Protein AF-A0A137QB29-F1 (afdb_monomer)

Mean predicted aligned error: 12.66 Å

pLDDT: mean 84.25, std 14.05, range [43.59, 96.94]

Nearest PDB structures (foldseek):
  7vrf-assembly1_B  TM=9.322E-01  e=1.854E-04  Drosophila melanogaster
  6asz-assembly1_A  TM=9.492E-01  e=2.089E-04  Drosophila melanogaster
  5epj-assembly1_A  TM=9.020E-01  e=2.992E-04  Homo sapiens
  3h91-assembly1_A  TM=9.012E-01  e=2.655E-04  Homo sapiens
  4x3s-assembly1_A  TM=8.612E-01  e=2.992E-04  Mus musculus

Solvent-accessible surface area (backbone atoms only — not comparable to full-atom values): 7718 Å² total; per-residue (Å²): 129,85,90,82,86,73,92,61,52,78,76,44,75,83,46,101,49,32,35,28,42,58,66,62,89,88,56,94,65,83,46,67,43,51,49,91,82,56,73,86,84,46,56,84,82,82,50,76,56,80,58,74,65,72,74,64,46,73,56,99,85,41,82,41,76,59,77,65,44,77,79,46,73,49,76,56,98,91,37,64,30,34,31,36,36,44,58,82,55,57,79,88,69,42,46,76,41,47,66,78,83,36,63,92,45,43,72,62,52,52,53,49,26,62,77,69,70,51,132

Secondary structure (DSSP, 8-state):
---------EEEEEETTEEEE---TT--S-SEEEGGG-----TTTTS-S----PPPEEETTEEE--EEEEEEEEEETTEEEEEEEETTS-GGG-EEE-GGGGGGGHHHHHHHHHHHT--

Structure (mmCIF, N/CA/C/O backbone):
data_AF-A0A137QB29-F1
#
_entry.id   AF-A0A137QB29-F1
#
loop_
_atom_site.group_PDB
_atom_site.id
_atom_site.type_symbol
_atom_site.label_atom_id
_atom_site.label_alt_id
_atom_site.label_comp_id
_atom_site.label_asym_id
_atom_site.label_entity_id
_atom_site.label_seq_id
_atom_site.pdbx_PDB_ins_code
_atom_site.Cartn_x
_atom_site.Cartn_y
_atom_site.Cartn_z
_atom_site.occupancy
_atom_site.B_iso_or_equiv
_atom_site.auth_seq_id
_atom_site.auth_comp_id
_atom_site.auth_asym_id
_atom_site.auth_atom_id
_atom_site.pdbx_PDB_model_num
ATOM 1 N N . MET A 1 1 ? -8.237 9.987 -0.705 1.00 47.72 1 MET A N 1
ATOM 2 C CA . MET A 1 1 ? -8.638 9.196 0.481 1.00 47.72 1 MET A CA 1
ATOM 3 C C . MET A 1 1 ? -8.842 10.150 1.652 1.00 47.72 1 MET A C 1
ATOM 5 O O . MET A 1 1 ? -8.088 11.115 1.718 1.00 47.72 1 MET A O 1
ATOM 9 N N . PRO A 1 2 ? -9.846 9.956 2.526 1.00 55.84 2 PRO A N 1
ATOM 10 C CA . PRO A 1 2 ? -10.037 10.817 3.694 1.00 55.84 2 PRO A CA 1
ATOM 11 C C . PRO A 1 2 ? -8.869 10.662 4.677 1.00 55.84 2 PRO A C 1
ATOM 13 O O . PRO A 1 2 ? -8.376 9.551 4.878 1.00 55.84 2 PRO A O 1
ATOM 16 N N . LYS A 1 3 ? -8.430 11.772 5.282 1.00 66.88 3 LYS A N 1
ATOM 17 C CA . LYS A 1 3 ? -7.400 11.775 6.330 1.00 66.88 3 LYS A CA 1
ATOM 18 C C .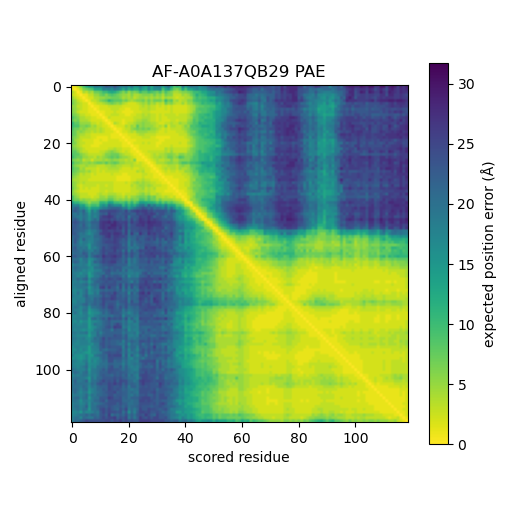 LYS A 1 3 ? -7.941 11.040 7.562 1.00 66.88 3 LYS A C 1
ATOM 20 O O . LYS A 1 3 ? -9.072 11.296 7.973 1.00 66.88 3 LYS A O 1
ATOM 25 N N . ARG A 1 4 ? -7.161 10.112 8.119 1.00 76.12 4 ARG A N 1
ATOM 26 C CA . ARG A 1 4 ? -7.508 9.338 9.321 1.00 76.12 4 ARG A CA 1
ATOM 27 C C . ARG A 1 4 ? -6.489 9.639 10.408 1.00 76.12 4 ARG A C 1
ATOM 29 O O . ARG A 1 4 ? -5.315 9.801 10.103 1.00 76.12 4 ARG A O 1
ATOM 36 N N . GLU A 1 5 ? -6.954 9.697 11.645 1.00 78.56 5 GLU A N 1
ATOM 37 C CA . GLU A 1 5 ? -6.137 9.992 12.818 1.00 78.56 5 GLU A CA 1
ATOM 38 C C . GLU A 1 5 ? -6.395 8.901 13.866 1.00 78.56 5 GLU A C 1
ATOM 40 O O . GLU A 1 5 ? -7.528 8.429 13.998 1.00 78.56 5 GLU A O 1
ATOM 45 N N . GLY A 1 6 ? -5.358 8.476 14.581 1.00 71.44 6 GLY A N 1
ATOM 46 C CA . GLY A 1 6 ? -5.413 7.379 15.553 1.00 71.44 6 GLY A CA 1
ATOM 47 C C . GLY A 1 6 ? -4.087 6.609 15.609 1.00 71.44 6 GLY A C 1
ATOM 48 O O . GLY A 1 6 ? -3.177 6.938 14.846 1.00 71.44 6 GLY A O 1
ATOM 49 N N . PRO A 1 7 ? -3.950 5.587 16.475 1.00 82.94 7 PRO A N 1
ATOM 50 C CA . PRO A 1 7 ? -5.008 4.909 17.230 1.00 82.94 7 PRO A CA 1
ATOM 51 C C . PRO A 1 7 ? -5.491 5.687 18.460 1.00 82.94 7 PRO A C 1
ATOM 53 O O . PRO A 1 7 ? -4.720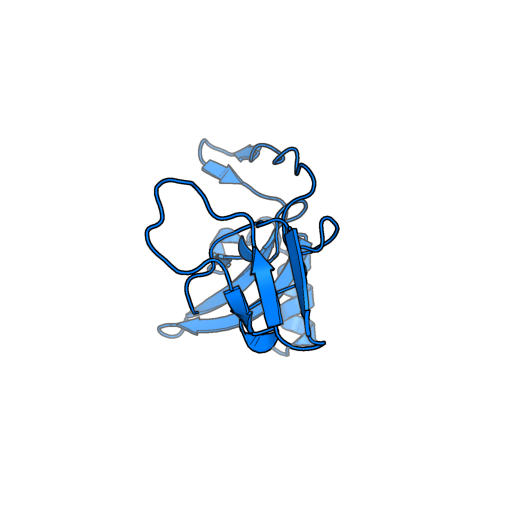 6.367 19.128 1.00 82.94 7 PRO A O 1
ATOM 56 N N . PHE A 1 8 ? -6.781 5.553 18.774 1.00 88.19 8 PHE A N 1
ATOM 57 C CA . PHE A 1 8 ? -7.376 6.075 20.004 1.00 88.19 8 PHE A CA 1
ATOM 58 C C . PHE A 1 8 ? -8.064 4.949 20.763 1.00 88.19 8 PHE A C 1
ATOM 60 O O . PHE A 1 8 ? -8.754 4.116 20.173 1.00 88.19 8 PHE A O 1
ATOM 67 N N . GLU A 1 9 ? -7.901 4.949 22.080 1.00 87.94 9 GLU A N 1
ATOM 68 C CA . GLU A 1 9 ? -8.544 3.975 22.956 1.00 87.94 9 GLU A CA 1
ATOM 69 C C . GLU A 1 9 ? -10.024 4.319 23.144 1.00 87.94 9 GLU A C 1
ATOM 71 O O . GLU A 1 9 ? -10.379 5.479 23.368 1.00 87.94 9 GLU A O 1
ATOM 76 N N . ILE A 1 10 ? -10.895 3.309 23.103 1.00 90.94 10 ILE A N 1
ATOM 77 C CA . ILE A 1 10 ? -12.297 3.461 23.503 1.00 90.94 10 ILE A CA 1
ATOM 78 C C . ILE A 1 10 ? -12.345 3.462 25.031 1.00 90.94 10 ILE A C 1
ATOM 80 O O . ILE A 1 10 ? -12.026 2.460 25.664 1.00 90.94 10 ILE A O 1
ATOM 84 N N . ILE A 1 11 ? -12.764 4.580 25.619 1.00 93.19 11 ILE A N 1
ATOM 85 C CA . ILE A 1 11 ? -12.895 4.732 27.076 1.00 93.19 11 ILE A CA 1
ATOM 86 C C . ILE A 1 11 ? -14.304 4.436 27.581 1.00 93.19 11 ILE A C 1
ATOM 88 O O . ILE A 1 11 ? -14.470 4.118 28.754 1.00 93.19 11 ILE A O 1
ATOM 92 N N . ASP A 1 12 ? -15.321 4.555 26.725 1.00 91.38 12 ASP A N 1
ATOM 93 C CA . ASP A 1 12 ? -16.705 4.253 27.095 1.00 91.38 12 ASP A CA 1
ATOM 94 C C . ASP A 1 12 ? -17.539 3.868 25.862 1.00 91.38 12 ASP A C 1
ATOM 96 O O . ASP A 1 12 ? -17.346 4.405 24.769 1.00 91.38 12 ASP A O 1
ATOM 100 N N . LYS A 1 13 ? -18.503 2.961 26.037 1.00 91.94 13 LYS A N 1
ATOM 101 C CA . LYS A 1 13 ? -19.477 2.566 25.011 1.00 91.94 13 LYS A CA 1
ATOM 102 C C . LYS A 1 13 ? -20.860 3.030 25.453 1.00 91.94 13 LYS A C 1
ATOM 104 O O . LYS A 1 13 ? -21.535 2.355 26.224 1.00 91.94 13 LYS A O 1
ATOM 109 N N . LYS A 1 14 ? -21.303 4.172 24.922 1.00 87.81 14 LYS A N 1
ATOM 110 C CA . LYS A 1 14 ? -22.618 4.751 25.242 1.00 87.81 14 LYS A CA 1
A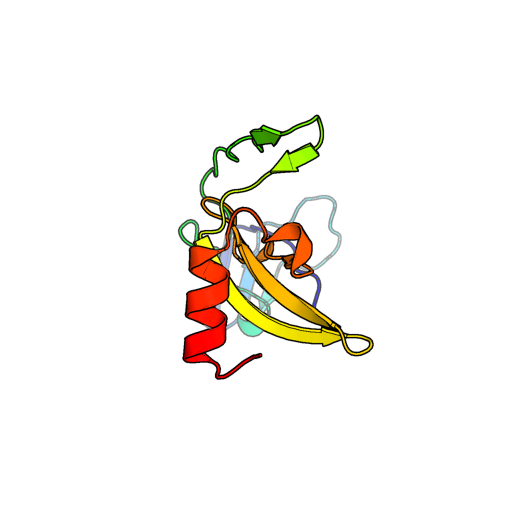TOM 111 C C . LYS A 1 14 ? -23.766 3.995 24.579 1.00 87.81 14 LYS A C 1
ATOM 113 O O . LYS A 1 14 ? -24.854 3.919 25.137 1.00 87.81 14 LYS A O 1
ATOM 118 N N . SER A 1 15 ? -23.538 3.452 23.385 1.00 88.69 15 SER A N 1
ATOM 119 C CA . SER A 1 15 ? -24.514 2.634 22.663 1.00 88.69 15 SER A CA 1
ATOM 120 C C . SER A 1 15 ? -23.801 1.694 21.680 1.00 88.69 15 SER A C 1
ATOM 122 O O . SER A 1 15 ? -22.587 1.805 21.497 1.00 88.69 15 SER A O 1
ATOM 124 N N . PRO A 1 16 ? -24.508 0.767 21.005 1.00 88.19 16 PRO A N 1
ATOM 125 C CA . PRO A 1 16 ? -23.916 -0.058 19.946 1.00 88.19 16 PRO A CA 1
ATOM 126 C C . PRO A 1 16 ? -23.247 0.752 18.829 1.00 88.19 16 PRO A C 1
ATOM 128 O O . PRO A 1 16 ? -22.355 0.242 18.158 1.00 88.19 16 PRO A O 1
ATOM 131 N N . LEU A 1 17 ? -23.673 2.003 18.653 1.00 89.06 17 LEU A N 1
ATOM 132 C CA . LEU A 1 17 ? -23.239 2.883 17.581 1.00 89.06 17 LEU A CA 1
ATOM 133 C C . LEU A 1 17 ? -22.455 4.104 18.068 1.00 89.06 17 LEU A C 1
ATOM 135 O O . LEU A 1 17 ? -21.967 4.848 17.231 1.00 89.06 17 LEU A O 1
ATOM 139 N N . VAL A 1 18 ? -22.336 4.346 19.376 1.00 91.19 18 VAL A N 1
ATOM 140 C CA . VAL A 1 18 ? -21.714 5.564 19.916 1.00 91.19 18 VAL A CA 1
ATOM 141 C C . VAL A 1 18 ? -20.680 5.205 20.971 1.00 91.19 18 VAL A C 1
ATOM 143 O O . VAL A 1 18 ? -20.992 4.568 21.982 1.00 91.19 18 VAL A O 1
ATOM 146 N N . PHE A 1 19 ? -19.455 5.668 20.744 1.00 92.88 19 PHE A N 1
ATOM 147 C CA . PHE A 1 19 ? -18.291 5.382 21.570 1.00 92.88 19 PHE A CA 1
ATOM 148 C C . PHE A 1 19 ? -17.584 6.670 21.965 1.00 92.88 19 PHE A C 1
ATOM 150 O O . PHE A 1 19 ? -17.528 7.629 21.198 1.00 92.88 19 PHE A O 1
ATOM 157 N N . LYS A 1 20 ? -17.022 6.668 23.167 1.00 93.25 20 LYS A N 1
ATOM 158 C CA . LYS A 1 20 ? -16.187 7.736 23.692 1.00 93.25 20 LYS A CA 1
ATOM 159 C C . LYS A 1 20 ? -14.722 7.331 23.554 1.00 93.25 20 LYS A C 1
ATOM 161 O O . LYS A 1 20 ? -14.362 6.225 23.956 1.00 93.25 20 LYS A O 1
ATOM 166 N N . LEU A 1 21 ? -13.889 8.205 23.002 1.00 93.56 21 LEU A N 1
ATOM 167 C CA . LEU A 1 21 ? -12.472 7.966 22.742 1.00 93.56 21 LEU A CA 1
ATOM 168 C C . LEU A 1 21 ? -11.579 8.756 23.699 1.00 93.56 21 LEU A C 1
ATOM 170 O O . LEU A 1 21 ? -11.908 9.867 24.107 1.00 93.56 21 LEU A O 1
ATOM 174 N N . ARG A 1 22 ? -10.402 8.219 24.010 1.00 91.62 22 ARG A N 1
ATOM 175 C CA . ARG A 1 22 ? -9.325 8.988 24.637 1.00 91.62 22 ARG A CA 1
ATOM 176 C C . ARG A 1 22 ? -8.648 9.849 23.577 1.00 91.62 22 ARG A C 1
ATOM 178 O O . ARG A 1 22 ? -7.784 9.371 22.846 1.00 91.62 22 ARG A O 1
ATOM 185 N N . LEU A 1 23 ? -9.058 11.109 23.488 1.00 90.94 23 LEU A N 1
ATOM 186 C CA . LEU A 1 23 ? -8.431 12.075 22.591 1.00 90.94 23 LEU A CA 1
ATOM 187 C C . LEU A 1 23 ? -7.213 12.749 23.243 1.00 90.94 23 LEU A C 1
ATOM 189 O O . LEU A 1 23 ? -7.174 12.884 24.470 1.00 90.94 23 LEU A O 1
ATOM 193 N N . PRO A 1 24 ? -6.234 13.213 22.446 1.00 89.19 24 PRO A N 1
ATOM 194 C CA . PRO A 1 24 ? -5.124 14.001 22.955 1.00 89.19 24 PRO A CA 1
ATOM 195 C C . PRO A 1 24 ? -5.630 15.295 23.617 1.00 89.19 24 PRO A C 1
ATOM 197 O O . PRO A 1 24 ? -6.509 15.949 23.049 1.00 89.19 24 PRO A O 1
ATOM 200 N N . PRO A 1 25 ? -5.072 15.725 24.765 1.00 85.00 25 PRO A N 1
ATOM 201 C CA . PRO A 1 25 ? -5.549 16.905 25.498 1.00 85.00 25 PRO A CA 1
ATOM 202 C C . PRO A 1 25 ? -5.543 18.207 24.682 1.00 85.00 25 PRO A C 1
ATOM 204 O O . PRO A 1 25 ? -6.293 19.135 24.975 1.00 85.00 25 PRO A O 1
ATOM 207 N N . GLN A 1 26 ? -4.700 18.285 23.650 1.00 89.81 26 GLN A N 1
ATOM 208 C CA . GLN A 1 26 ? -4.615 19.429 22.745 1.00 89.81 26 GLN A CA 1
ATOM 209 C C . GLN A 1 26 ? -5.813 19.553 21.784 1.00 89.81 26 GLN A C 1
ATOM 211 O O . GLN A 1 26 ? -5.997 20.603 21.165 1.00 89.81 26 GLN A O 1
ATOM 216 N N . TRP A 1 27 ? -6.624 18.503 21.621 1.00 84.56 27 TRP A N 1
ATOM 217 C CA . TRP A 1 27 ? -7.776 18.516 20.726 1.00 84.56 27 TRP A CA 1
ATOM 218 C C . TRP A 1 27 ? -9.014 19.049 21.443 1.00 84.56 27 TRP A C 1
ATOM 220 O O . TRP A 1 27 ? -9.536 18.436 22.366 1.00 84.56 27 TRP A O 1
ATOM 230 N N . LYS A 1 28 ? -9.538 20.180 20.963 1.00 85.31 28 LYS A N 1
ATOM 231 C CA . LYS A 1 28 ? -10.770 20.803 21.481 1.00 85.31 28 LYS A CA 1
ATOM 232 C C . LYS A 1 28 ? -12.049 20.242 20.843 1.00 85.31 28 LYS A C 1
ATOM 234 O O . LYS A 1 28 ? -13.043 20.955 20.739 1.00 85.31 28 LYS A O 1
ATOM 239 N N . ILE A 1 29 ? -12.012 19.004 20.356 1.00 88.44 29 ILE A N 1
ATOM 240 C CA . ILE A 1 29 ? -13.177 18.346 19.754 1.00 88.44 29 ILE A CA 1
ATOM 241 C C . ILE A 1 29 ? -13.839 17.426 20.775 1.00 88.44 29 ILE A C 1
ATOM 243 O O . ILE A 1 29 ? -13.204 16.984 21.732 1.00 88.44 29 ILE A O 1
ATOM 247 N N . HIS A 1 30 ? -15.120 17.132 20.569 1.00 86.44 30 HIS A N 1
ATOM 248 C CA . HIS A 1 30 ? -15.819 16.173 21.410 1.00 86.44 30 HIS A CA 1
ATOM 249 C C . HIS A 1 30 ? -15.216 14.778 21.260 1.00 86.44 30 HIS A C 1
ATOM 251 O O . HIS A 1 30 ? -14.881 14.341 20.164 1.00 86.44 30 HIS A O 1
ATOM 257 N N . ASP A 1 31 ? -15.128 14.073 22.380 1.00 89.25 31 ASP A N 1
ATOM 258 C CA . ASP A 1 31 ? -14.583 12.723 22.470 1.00 89.25 31 ASP A CA 1
ATOM 259 C C . ASP A 1 31 ? -15.589 11.626 22.090 1.00 89.25 31 ASP A C 1
ATOM 261 O O . ASP A 1 31 ? -15.256 10.447 22.134 1.00 89.25 31 ASP A O 1
ATOM 265 N N . THR A 1 32 ? -16.816 11.988 21.711 1.00 91.81 32 THR A N 1
ATOM 266 C CA . THR A 1 32 ? -17.907 11.049 21.436 1.00 91.81 32 THR A CA 1
ATOM 267 C C . THR A 1 32 ? -18.165 10.937 19.934 1.00 91.81 32 THR A C 1
ATOM 269 O O . THR A 1 32 ? -18.527 11.916 19.286 1.00 91.81 32 THR A O 1
ATOM 272 N N . PHE A 1 33 ? -18.019 9.729 19.388 1.00 91.12 33 PHE A N 1
ATOM 273 C CA . PHE A 1 33 ? -18.067 9.450 17.953 1.00 91.12 33 PHE A CA 1
ATOM 274 C C . PHE A 1 33 ? -19.015 8.301 17.616 1.00 91.12 33 PHE A C 1
ATOM 276 O O . PHE A 1 33 ? -19.190 7.354 18.387 1.00 91.12 33 PHE A O 1
ATOM 283 N N . HIS A 1 34 ? -19.596 8.368 16.417 1.00 90.94 34 HIS A N 1
ATOM 284 C CA . HIS A 1 34 ? -20.388 7.279 15.860 1.00 90.94 34 HIS A CA 1
ATOM 285 C C . HIS A 1 34 ? -19.483 6.171 15.300 1.00 90.94 34 HIS A C 1
ATOM 287 O O . HIS A 1 34 ? -18.458 6.458 14.684 1.00 90.94 34 HIS A O 1
ATOM 293 N N . ALA A 1 35 ? -19.895 4.910 15.437 1.00 85.94 35 ALA A N 1
ATOM 294 C CA . ALA A 1 35 ? -19.164 3.718 15.009 1.00 85.94 35 ALA A CA 1
ATOM 295 C C . ALA A 1 35 ? -18.755 3.757 13.530 1.00 85.94 35 ALA A C 1
ATOM 297 O O . ALA A 1 35 ? -17.703 3.246 13.174 1.00 85.94 35 ALA A O 1
ATOM 298 N N . SER A 1 36 ? -19.549 4.4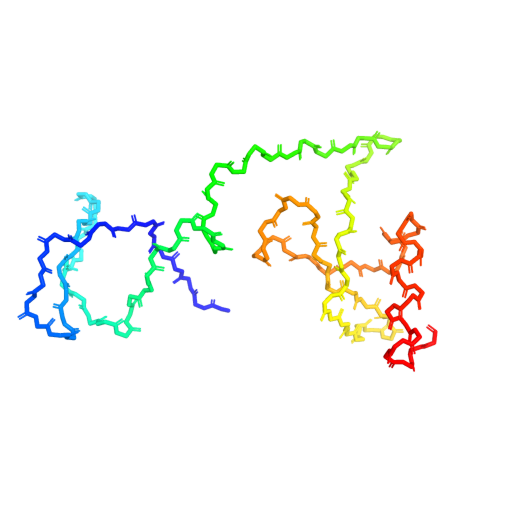06 12.672 1.00 86.06 36 SER A N 1
ATOM 299 C CA . SER A 1 36 ? -19.239 4.569 11.241 1.00 86.06 36 SER A CA 1
ATOM 300 C C . SER A 1 36 ? -18.013 5.445 10.959 1.00 86.06 36 SER A C 1
ATOM 302 O O . SER A 1 36 ? -17.469 5.389 9.860 1.00 86.06 36 SER A O 1
ATOM 304 N N . LEU A 1 37 ? -17.606 6.286 11.915 1.00 85.31 37 LEU A N 1
ATOM 305 C CA . LEU A 1 37 ? -16.394 7.106 11.833 1.00 85.31 37 LEU A CA 1
ATOM 306 C C . LEU A 1 37 ? -15.175 6.382 12.412 1.00 85.31 37 LEU A C 1
ATOM 308 O O . LEU A 1 37 ? -14.046 6.832 12.224 1.00 85.31 37 LEU A O 1
ATOM 312 N N . LEU A 1 38 ? -15.404 5.273 13.113 1.00 85.94 38 LEU A N 1
ATOM 313 C CA . LEU A 1 38 ? -14.371 4.490 13.761 1.00 85.94 38 LEU A CA 1
ATOM 314 C C . LEU A 1 38 ? -13.984 3.326 12.865 1.00 85.94 38 LEU A C 1
ATOM 316 O O . LEU A 1 38 ? -14.816 2.707 12.205 1.00 85.94 38 LEU A O 1
ATOM 320 N N . LEU A 1 39 ? -12.699 3.007 12.873 1.00 79.31 39 LEU A N 1
ATOM 321 C CA . LEU A 1 39 ? -12.213 1.742 12.358 1.00 79.31 39 LEU A CA 1
ATOM 322 C C . LEU A 1 39 ? -11.566 0.986 13.512 1.00 79.31 39 LEU A C 1
ATOM 324 O O . LEU A 1 39 ? -10.799 1.598 14.260 1.00 79.31 39 LEU A O 1
ATOM 328 N N . PRO A 1 40 ? -11.855 -0.318 13.670 1.00 75.75 40 PRO A N 1
ATOM 329 C CA . PRO A 1 40 ? -11.132 -1.150 14.612 1.00 75.75 40 PRO A CA 1
ATOM 330 C C . PRO A 1 40 ? -9.635 -1.040 14.342 1.00 75.75 40 PRO A C 1
ATOM 332 O O . PRO A 1 40 ? -9.163 -1.347 13.242 1.00 75.75 40 PRO A O 1
ATOM 335 N N . HIS A 1 41 ? -8.889 -0.603 15.352 1.00 64.44 41 HIS A N 1
ATOM 336 C CA . HIS A 1 41 ? -7.444 -0.689 15.303 1.00 64.44 41 HIS A CA 1
ATOM 337 C C . HIS A 1 41 ? -7.073 -2.168 15.407 1.00 64.44 41 HIS A C 1
ATOM 339 O O . HIS A 1 41 ? -7.145 -2.774 16.471 1.00 64.44 41 HIS A O 1
ATOM 345 N N . THR A 1 42 ? -6.777 -2.774 14.261 1.00 58.69 42 THR A N 1
ATOM 346 C CA . THR A 1 42 ? -6.331 -4.162 14.192 1.00 58.69 42 THR A CA 1
ATOM 347 C C . THR A 1 42 ? -4.813 -4.137 14.163 1.00 58.69 42 THR A C 1
ATOM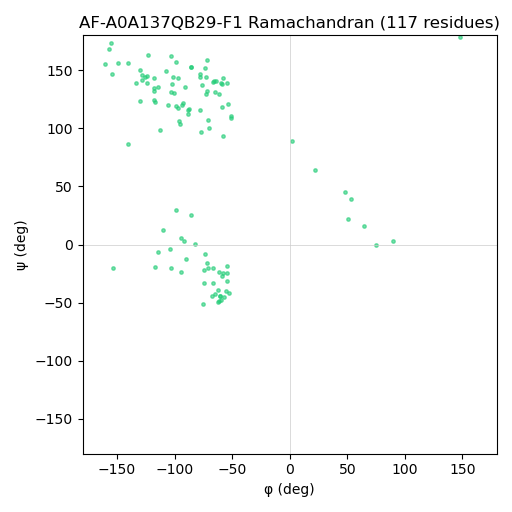 349 O O . THR A 1 42 ? -4.232 -3.842 13.116 1.00 58.69 42 THR A O 1
ATOM 352 N N . GLU A 1 43 ? -4.191 -4.460 15.301 1.00 52.22 43 GLU A N 1
ATOM 353 C CA . GLU A 1 43 ? -2.728 -4.560 15.456 1.00 52.22 43 GLU A CA 1
ATOM 354 C C . GLU A 1 43 ? -2.082 -5.506 14.429 1.00 52.22 43 GLU A C 1
ATOM 356 O O . GLU A 1 43 ? -0.885 -5.431 14.186 1.00 52.22 43 GLU A O 1
ATOM 361 N N . ASN A 1 44 ? -2.851 -6.391 13.786 1.00 51.00 44 ASN A N 1
ATOM 362 C CA . ASN A 1 44 ? -2.282 -7.508 13.036 1.00 51.00 44 ASN A CA 1
ATOM 363 C C . ASN A 1 44 ? -2.262 -7.430 11.510 1.00 51.00 44 ASN A C 1
ATOM 365 O O . ASN A 1 44 ? -1.680 -8.334 10.935 1.00 51.00 44 ASN A O 1
ATOM 369 N N . PHE A 1 45 ? -2.806 -6.412 10.834 1.00 45.94 45 PHE A N 1
ATOM 370 C CA . PHE A 1 45 ? -2.655 -6.350 9.360 1.00 45.94 45 PHE A CA 1
ATOM 371 C C . PHE A 1 45 ? -2.711 -4.952 8.732 1.00 45.94 45 PHE A C 1
ATOM 373 O O . PHE A 1 45 ? -2.241 -4.782 7.610 1.00 45.94 45 PHE A O 1
ATOM 380 N N . LEU A 1 46 ? -3.284 -3.949 9.410 1.00 45.47 46 LEU A N 1
ATOM 381 C CA . LEU A 1 46 ? -3.519 -2.627 8.803 1.00 45.47 46 LEU A CA 1
ATOM 382 C C . LEU A 1 46 ? -2.765 -1.480 9.477 1.00 45.47 46 LEU A C 1
ATOM 384 O O . LEU A 1 46 ? -2.593 -0.431 8.864 1.00 45.47 46 LEU A O 1
ATOM 388 N N . TYR A 1 47 ? -2.306 -1.666 10.713 1.00 48.84 47 TYR A N 1
ATOM 389 C CA . TYR A 1 47 ? -1.626 -0.630 11.480 1.00 48.84 47 TYR A CA 1
ATOM 390 C C . TYR A 1 47 ? -0.476 -1.270 12.245 1.00 48.84 47 TYR A C 1
ATOM 392 O O . TYR A 1 47 ? -0.665 -1.729 13.365 1.00 48.84 47 TYR A O 1
ATOM 400 N N . GLY A 1 48 ? 0.667 -1.354 11.561 1.00 48.09 48 GLY A N 1
ATOM 401 C CA . GLY A 1 48 ? 1.977 -1.786 12.045 1.00 48.09 48 GLY A CA 1
ATOM 402 C C . GLY A 1 48 ? 2.050 -2.235 13.502 1.00 48.09 48 GLY A C 1
ATOM 403 O O . GLY A 1 48 ? 2.441 -1.457 14.369 1.00 48.09 48 GLY A O 1
ATOM 404 N N . ARG A 1 49 ? 1.815 -3.530 13.753 1.00 43.59 49 ARG A N 1
ATOM 405 C CA . ARG A 1 49 ? 2.640 -4.248 14.728 1.00 43.59 49 ARG A CA 1
ATOM 406 C C . ARG A 1 49 ? 4.066 -3.970 14.303 1.00 43.59 49 ARG A C 1
ATOM 408 O O . ARG A 1 49 ? 4.426 -4.468 13.246 1.00 43.59 49 ARG A O 1
ATOM 415 N N . HIS A 1 50 ? 4.786 -3.154 15.075 1.00 45.09 50 HIS A N 1
ATOM 416 C CA . HIS A 1 50 ? 6.246 -3.116 15.154 1.00 45.09 50 HIS A CA 1
ATOM 417 C C . HIS A 1 50 ? 6.903 -3.710 13.902 1.00 45.09 50 HIS A C 1
ATOM 419 O O . HIS A 1 50 ? 7.483 -4.793 13.959 1.00 45.09 50 HIS A O 1
ATOM 425 N N . HIS A 1 51 ? 6.707 -3.078 12.739 1.00 48.94 51 HIS A N 1
ATOM 426 C CA . HIS A 1 51 ? 7.502 -3.490 11.604 1.00 48.94 51 HIS A CA 1
ATOM 427 C C . HIS A 1 51 ? 8.869 -2.963 12.000 1.00 48.94 51 HIS A C 1
ATOM 429 O O . HIS A 1 51 ? 9.085 -1.759 12.142 1.00 48.94 51 HIS A O 1
ATOM 435 N N . GLU A 1 52 ? 9.764 -3.865 12.370 1.00 53.22 52 GLU A N 1
ATOM 436 C CA . GLU A 1 52 ? 11.163 -3.569 12.166 1.00 53.22 52 GLU A CA 1
ATOM 437 C C . GLU A 1 52 ? 11.238 -3.335 10.665 1.00 53.22 52 GLU A C 1
ATOM 439 O O . GLU A 1 52 ? 11.203 -4.281 9.880 1.00 53.22 52 GLU A O 1
ATOM 444 N N . ARG A 1 53 ? 11.117 -2.059 10.273 1.00 60.12 53 ARG A N 1
ATOM 445 C CA . ARG A 1 53 ? 11.236 -1.632 8.890 1.00 60.12 53 ARG A CA 1
ATOM 446 C C . ARG A 1 53 ? 12.538 -2.238 8.435 1.00 60.12 53 ARG A C 1
ATOM 448 O O . ARG A 1 53 ? 13.579 -1.845 8.967 1.00 60.12 53 ARG A O 1
ATOM 455 N N . LEU A 1 54 ? 12.477 -3.220 7.541 1.00 67.19 54 LEU A N 1
ATOM 456 C CA . LEU A 1 54 ? 13.704 -3.727 6.963 1.00 67.19 54 LEU A CA 1
ATOM 457 C C . LEU A 1 54 ? 14.350 -2.514 6.304 1.00 67.19 54 LEU A C 1
ATOM 459 O O . LEU A 1 54 ? 13.686 -1.871 5.488 1.00 67.19 54 LEU A O 1
ATOM 463 N N . PRO A 1 55 ? 15.553 -2.102 6.731 1.00 73.50 55 PRO A N 1
ATOM 464 C CA . PRO A 1 55 ? 16.215 -0.998 6.066 1.00 73.50 55 PRO A CA 1
ATOM 465 C C . PRO A 1 55 ? 16.292 -1.335 4.572 1.00 73.50 55 PRO A C 1
ATOM 467 O O . PRO A 1 55 ? 16.501 -2.504 4.241 1.00 73.50 55 PRO A O 1
ATOM 470 N N . PRO A 1 56 ? 16.059 -0.361 3.677 1.00 81.81 56 PRO A N 1
ATOM 471 C CA . PRO A 1 56 ? 16.238 -0.614 2.259 1.00 81.81 56 PRO A CA 1
ATOM 472 C C . PRO A 1 56 ? 17.674 -1.055 2.005 1.00 81.81 56 PRO A C 1
ATOM 474 O O . PRO A 1 56 ? 18.614 -0.540 2.622 1.00 81.81 56 PRO A O 1
ATOM 477 N N . ASP A 1 57 ? 17.834 -1.981 1.071 1.00 84.25 57 ASP A N 1
ATOM 478 C CA . ASP A 1 57 ? 19.153 -2.322 0.571 1.00 84.25 57 ASP A CA 1
ATOM 479 C C . ASP A 1 57 ? 19.652 -1.177 -0.305 1.00 84.25 57 ASP A C 1
ATOM 481 O O . ASP A 1 57 ? 18.879 -0.545 -1.028 1.00 84.25 57 ASP A O 1
ATOM 485 N N . LEU A 1 58 ? 20.950 -0.902 -0.261 1.00 87.56 58 LEU A N 1
ATOM 486 C CA . LEU A 1 58 ? 21.563 0.085 -1.140 1.00 87.56 58 LEU A CA 1
ATOM 487 C C . LEU A 1 58 ? 22.207 -0.637 -2.316 1.00 87.56 58 LEU A C 1
ATOM 489 O O . LEU A 1 58 ? 23.142 -1.412 -2.117 1.00 87.56 58 LEU A O 1
ATOM 493 N N . ASP A 1 59 ? 21.748 -0.338 -3.528 1.00 81.00 59 ASP A N 1
ATOM 494 C CA . ASP A 1 59 ? 22.437 -0.739 -4.752 1.00 81.00 59 ASP A CA 1
ATOM 495 C C . ASP A 1 59 ? 22.869 0.498 -5.531 1.00 81.00 59 ASP A C 1
ATOM 497 O O . ASP A 1 59 ? 22.067 1.390 -5.786 1.00 81.00 59 ASP A O 1
ATOM 501 N N . GLU A 1 60 ? 24.161 0.590 -5.837 1.00 84.25 60 GLU A N 1
ATOM 502 C CA . GLU A 1 60 ? 24.791 1.762 -6.472 1.00 84.25 60 GLU A CA 1
ATOM 503 C C . GLU A 1 60 ? 24.492 3.121 -5.791 1.00 84.25 60 GLU A C 1
ATOM 505 O O . GLU A 1 60 ? 24.663 4.186 -6.382 1.00 84.25 60 GLU A O 1
ATOM 510 N N . GLY A 1 61 ? 24.111 3.103 -4.509 1.00 82.75 61 GLY A N 1
ATOM 511 C CA . GLY A 1 61 ? 23.741 4.299 -3.745 1.00 82.75 61 GLY A CA 1
ATOM 512 C C . GLY A 1 61 ? 22.257 4.672 -3.824 1.00 82.75 61 GLY A C 1
ATOM 513 O O . GLY A 1 61 ? 21.864 5.667 -3.216 1.00 82.75 61 GLY A O 1
ATOM 514 N N . GLU A 1 62 ? 21.437 3.875 -4.509 1.00 83.75 62 GLU A N 1
ATOM 515 C CA . GLU A 1 62 ? 19.981 4.001 -4.542 1.00 83.75 62 GLU A CA 1
ATOM 516 C C . GLU A 1 62 ? 19.311 2.968 -3.627 1.00 83.75 62 GLU A C 1
ATOM 518 O O . GLU A 1 62 ? 19.767 1.832 -3.485 1.00 83.75 62 GLU A O 1
ATOM 523 N N . GLU A 1 63 ? 18.213 3.372 -2.988 1.00 88.00 63 GLU A N 1
ATOM 524 C CA . GLU A 1 63 ? 17.424 2.492 -2.128 1.00 88.00 63 GLU A CA 1
ATOM 525 C C . GLU A 1 63 ? 16.643 1.470 -2.960 1.00 88.00 63 GLU A C 1
ATOM 527 O O . GLU A 1 63 ? 15.903 1.814 -3.883 1.00 88.00 63 GLU A O 1
ATOM 532 N N . THR A 1 64 ? 16.766 0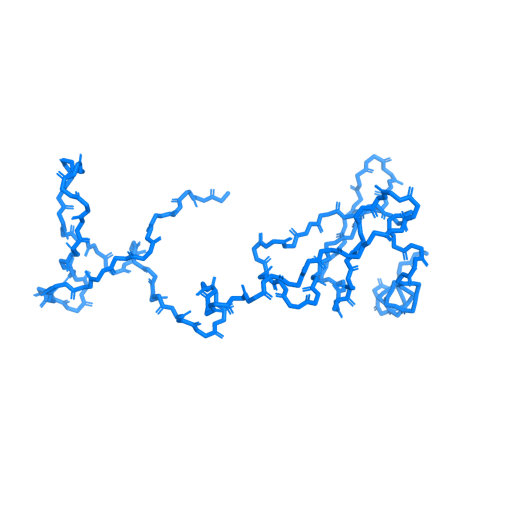.203 -2.585 1.00 89.62 64 THR A N 1
ATOM 533 C CA . THR A 1 64 ? 16.098 -0.929 -3.214 1.00 89.62 64 THR A CA 1
ATOM 534 C C . THR A 1 64 ? 15.292 -1.710 -2.188 1.00 89.62 64 THR A C 1
ATOM 536 O O . THR A 1 64 ? 15.642 -1.804 -1.012 1.00 89.62 64 THR A O 1
ATOM 539 N N . TYR A 1 65 ? 14.163 -2.234 -2.653 1.00 89.81 65 TYR A N 1
ATOM 540 C CA . TYR A 1 65 ? 13.148 -2.862 -1.822 1.00 89.81 65 TYR A CA 1
ATOM 541 C C . TYR A 1 65 ? 12.723 -4.180 -2.468 1.00 89.81 65 TYR A C 1
ATOM 543 O O . TYR A 1 65 ? 12.541 -4.252 -3.689 1.00 89.81 65 TYR A O 1
ATOM 551 N N . GLU A 1 66 ? 12.529 -5.221 -1.661 1.00 90.81 66 GLU A N 1
ATOM 552 C CA . GLU A 1 66 ? 12.021 -6.496 -2.160 1.00 90.81 66 GLU A CA 1
ATOM 553 C C . GLU A 1 66 ? 10.535 -6.392 -2.537 1.00 90.81 66 GLU A C 1
ATOM 555 O O . GLU A 1 66 ? 9.696 -5.883 -1.788 1.00 90.81 66 GLU A O 1
ATOM 560 N N . VAL A 1 67 ? 10.200 -6.885 -3.731 1.00 93.19 67 VAL A N 1
ATOM 561 C CA . VAL A 1 67 ? 8.828 -6.905 -4.250 1.00 93.19 67 VAL A CA 1
ATOM 562 C C . VAL A 1 67 ? 8.125 -8.184 -3.798 1.00 93.19 67 VAL A C 1
ATOM 564 O O . VAL A 1 67 ? 8.463 -9.268 -4.266 1.00 93.19 67 VAL A O 1
ATOM 567 N N . GLU A 1 68 ? 7.080 -8.046 -2.982 1.00 92.56 68 GLU A N 1
ATOM 568 C CA . GLU A 1 68 ? 6.191 -9.154 -2.602 1.00 92.56 68 GLU A CA 1
ATOM 569 C C . GLU A 1 68 ? 5.246 -9.500 -3.763 1.00 92.56 68 GLU A C 1
ATOM 571 O O . GLU A 1 68 ? 5.115 -10.654 -4.176 1.00 92.56 68 GLU A O 1
ATOM 576 N N . ALA A 1 69 ? 4.568 -8.489 -4.320 1.00 93.62 69 ALA A N 1
ATOM 577 C CA . ALA A 1 69 ? 3.610 -8.685 -5.403 1.00 93.62 69 ALA A CA 1
ATOM 578 C C . ALA A 1 69 ? 3.321 -7.402 -6.188 1.00 93.62 69 ALA A C 1
ATOM 580 O O . ALA A 1 69 ? 3.363 -6.293 -5.661 1.00 93.62 69 ALA A O 1
ATOM 581 N N . ILE A 1 70 ? 2.900 -7.560 -7.443 1.00 96.75 70 ILE A N 1
ATOM 582 C CA . ILE A 1 70 ? 2.221 -6.494 -8.185 1.00 96.75 70 ILE A CA 1
ATOM 583 C C . ILE A 1 70 ? 0.719 -6.692 -8.012 1.00 96.75 70 ILE A C 1
ATOM 585 O O . ILE A 1 70 ? 0.173 -7.732 -8.379 1.00 96.75 70 ILE A O 1
ATOM 589 N N . VAL A 1 71 ? 0.047 -5.690 -7.450 1.00 96.25 71 VAL A N 1
ATOM 590 C CA . VAL A 1 71 ? -1.377 -5.774 -7.093 1.00 96.25 71 VAL A CA 1
ATOM 591 C C . VAL A 1 71 ? -2.283 -5.041 -8.081 1.00 96.25 71 VAL A C 1
ATOM 593 O O . VAL A 1 71 ? -3.479 -5.316 -8.139 1.00 96.25 71 VAL A O 1
ATOM 596 N N . ASN A 1 72 ? -1.746 -4.104 -8.868 1.00 96.00 72 ASN A N 1
ATOM 597 C CA . ASN A 1 72 ? -2.509 -3.387 -9.889 1.00 96.00 72 ASN A CA 1
ATOM 598 C C . ASN A 1 72 ? -1.595 -2.816 -10.986 1.00 96.00 72 ASN A C 1
ATOM 600 O O . ASN A 1 72 ? -0.381 -2.751 -10.816 1.00 96.00 72 ASN A O 1
ATOM 604 N N . HIS A 1 73 ? -2.176 -2.353 -12.090 1.00 96.94 73 HIS A N 1
ATOM 605 C CA . HIS A 1 73 ? -1.479 -1.593 -13.124 1.00 96.94 73 HIS A CA 1
ATOM 606 C C . HIS A 1 73 ? -2.366 -0.460 -13.659 1.00 96.94 73 HIS A C 1
ATOM 608 O O . HIS A 1 73 ? -3.591 -0.506 -13.570 1.00 96.94 73 HIS A O 1
ATOM 614 N N . LYS A 1 74 ? -1.750 0.582 -14.220 1.00 95.31 74 LYS A N 1
ATOM 615 C CA . LYS A 1 74 ? -2.451 1.661 -14.930 1.00 95.31 74 LYS A CA 1
ATOM 616 C C . LYS A 1 74 ? -1.583 2.235 -16.041 1.00 95.31 74 LYS A C 1
ATOM 618 O O . LYS A 1 74 ? -0.358 2.173 -15.971 1.00 95.31 74 LYS A O 1
ATOM 623 N N . LEU A 1 75 ? -2.219 2.836 -17.041 1.00 95.12 75 LEU A N 1
ATOM 624 C CA . LEU A 1 75 ? -1.533 3.523 -18.132 1.00 95.12 75 LEU A CA 1
ATOM 625 C C . LEU A 1 75 ? -1.485 5.031 -17.843 1.00 95.12 75 LEU A C 1
ATOM 627 O O . LEU A 1 75 ? -2.526 5.680 -17.755 1.00 95.12 75 LEU A O 1
ATOM 631 N N . ILE A 1 76 ? -0.287 5.599 -17.695 1.00 92.06 76 ILE A N 1
ATOM 632 C CA . ILE A 1 76 ? -0.068 7.049 -17.573 1.00 92.06 76 ILE A CA 1
ATOM 633 C C . ILE A 1 76 ? 0.765 7.498 -18.766 1.00 92.06 76 ILE A C 1
ATOM 635 O O . ILE A 1 76 ? 1.869 6.998 -18.953 1.00 92.06 76 ILE A O 1
ATOM 639 N N . ARG A 1 77 ? 0.263 8.455 -19.561 1.00 90.62 77 ARG A N 1
ATOM 640 C CA . ARG A 1 77 ? 0.977 8.997 -20.738 1.00 90.62 77 ARG A CA 1
ATOM 641 C C . ARG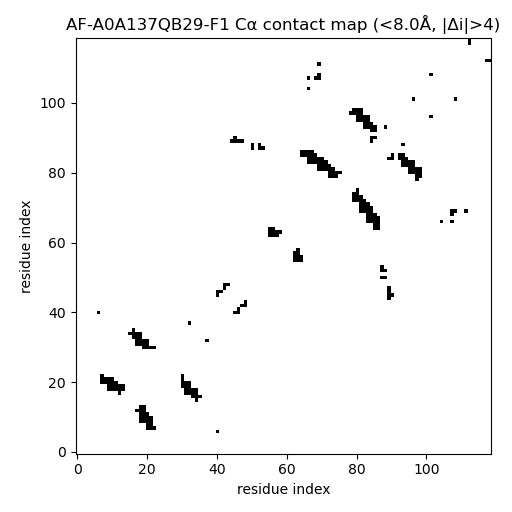 A 1 77 ? 1.545 7.889 -21.643 1.00 90.62 77 ARG A C 1
ATOM 643 O O . ARG A 1 77 ? 2.693 7.950 -22.063 1.00 90.62 77 ARG A O 1
ATOM 650 N N . ASN A 1 78 ? 0.731 6.865 -21.908 1.00 89.62 78 ASN A N 1
ATOM 651 C CA . ASN A 1 78 ? 1.093 5.701 -22.722 1.00 89.62 78 ASN A CA 1
ATOM 652 C C . ASN A 1 78 ? 2.210 4.800 -22.147 1.00 89.62 78 ASN A C 1
ATOM 654 O O . ASN A 1 78 ? 2.749 3.965 -22.867 1.00 89.62 78 ASN A O 1
ATOM 658 N N . ARG A 1 79 ? 2.534 4.931 -20.853 1.00 92.50 79 ARG A N 1
ATOM 659 C CA . ARG A 1 79 ? 3.481 4.073 -20.126 1.00 92.50 79 ARG A CA 1
ATOM 660 C C . ARG A 1 79 ? 2.774 3.346 -18.985 1.00 92.50 79 ARG A C 1
ATOM 662 O O . ARG A 1 79 ? 2.045 3.964 -18.200 1.00 92.50 79 ARG A O 1
ATOM 669 N N . PHE A 1 80 ? 2.986 2.037 -18.878 1.00 94.75 80 PHE A N 1
ATOM 670 C CA . PHE A 1 80 ? 2.469 1.267 -17.749 1.00 94.75 80 PHE A CA 1
ATOM 671 C C . PHE A 1 80 ? 3.163 1.686 -16.456 1.00 94.75 80 PHE A C 1
ATOM 673 O O . PHE A 1 80 ? 4.359 1.941 -16.446 1.00 94.75 80 PHE A O 1
ATOM 680 N N . HIS A 1 81 ? 2.390 1.770 -15.383 1.00 96.19 81 HIS A N 1
ATOM 681 C CA . HIS A 1 81 ? 2.880 1.842 -14.015 1.00 96.19 81 HIS A CA 1
ATOM 682 C C . HIS A 1 81 ? 2.204 0.731 -13.229 1.00 96.19 81 HIS A C 1
ATOM 684 O O . HIS A 1 81 ? 1.024 0.439 -13.455 1.00 96.19 81 HIS A O 1
ATOM 690 N N . TYR A 1 82 ? 2.938 0.140 -12.301 1.00 96.50 82 TYR A N 1
ATOM 691 C CA . TYR A 1 82 ? 2.518 -1.015 -11.526 1.00 96.50 82 TYR A CA 1
ATOM 692 C C . TYR A 1 82 ? 2.396 -0.617 -10.064 1.00 96.50 82 TYR A C 1
ATOM 694 O O . TYR A 1 82 ? 3.236 0.106 -9.545 1.00 96.50 82 TYR A O 1
ATOM 702 N N . PHE A 1 83 ? 1.319 -1.039 -9.413 1.00 96.88 83 PHE A N 1
ATOM 703 C CA . PHE A 1 83 ? 1.123 -0.810 -7.991 1.00 96.88 83 PHE A CA 1
ATOM 704 C C . PHE A 1 83 ? 1.753 -1.971 -7.236 1.00 96.88 83 PHE A C 1
ATOM 706 O O . PHE A 1 83 ? 1.294 -3.111 -7.364 1.00 96.88 83 PHE A O 1
ATOM 713 N N . VAL A 1 84 ? 2.826 -1.679 -6.512 1.00 96.12 84 VAL A N 1
ATOM 714 C CA . VAL A 1 84 ? 3.730 -2.675 -5.940 1.00 96.12 84 VAL A CA 1
ATOM 715 C C . VAL A 1 84 ? 3.461 -2.821 -4.450 1.00 96.12 84 VAL A C 1
ATOM 717 O O . VAL A 1 84 ? 3.358 -1.828 -3.733 1.00 96.12 84 VAL A O 1
ATOM 720 N N . LYS A 1 85 ? 3.329 -4.068 -3.996 1.00 92.69 85 LYS A N 1
ATOM 721 C CA . LYS A 1 85 ? 3.397 -4.448 -2.589 1.00 92.69 85 LYS A CA 1
ATOM 722 C C . LYS A 1 85 ? 4.839 -4.828 -2.271 1.00 92.69 85 LYS A C 1
ATOM 724 O O . LYS A 1 85 ? 5.384 -5.731 -2.903 1.00 92.69 85 LYS A O 1
ATOM 729 N N . TRP A 1 86 ? 5.421 -4.135 -1.301 1.00 91.81 86 TRP A N 1
ATOM 730 C CA . TRP A 1 86 ? 6.788 -4.357 -0.834 1.00 91.81 86 TRP A CA 1
ATOM 731 C C . TRP A 1 86 ? 6.808 -5.360 0.320 1.00 91.81 86 TRP A C 1
ATOM 733 O O . TRP A 1 86 ? 5.970 -5.262 1.224 1.00 91.81 86 TRP A O 1
ATOM 743 N N . GLU A 1 87 ? 7.740 -6.309 0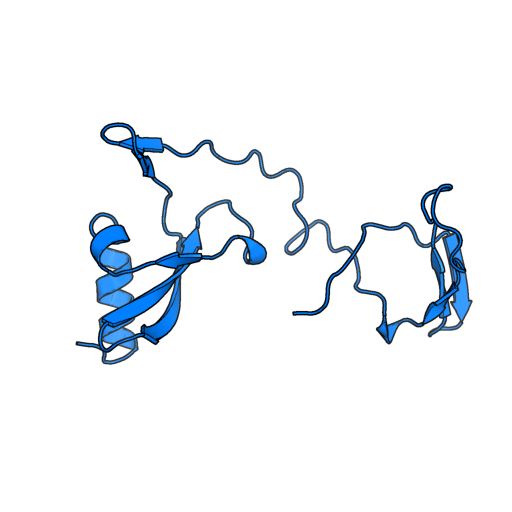.292 1.00 85.88 87 GLU A N 1
ATOM 744 C CA . GLU A 1 87 ? 7.894 -7.348 1.319 1.00 85.88 87 GLU A CA 1
ATOM 745 C C . GLU A 1 87 ? 8.198 -6.705 2.680 1.00 85.88 87 GLU A C 1
ATOM 747 O O . GLU A 1 87 ? 9.055 -5.835 2.791 1.00 85.88 87 GLU A O 1
ATOM 752 N N . GLY A 1 88 ? 7.458 -7.073 3.728 1.00 78.38 88 GLY A N 1
ATOM 753 C CA . GLY A 1 88 ? 7.651 -6.496 5.070 1.00 78.38 88 GLY A CA 1
ATOM 754 C C . GLY A 1 88 ? 7.131 -5.058 5.278 1.00 78.38 88 GLY A C 1
ATOM 755 O O . GLY A 1 88 ? 7.202 -4.536 6.395 1.00 78.38 88 GLY A O 1
ATOM 756 N N . TYR A 1 89 ? 6.548 -4.420 4.256 1.00 81.00 89 TYR A N 1
ATOM 757 C CA . TYR A 1 89 ? 5.914 -3.095 4.372 1.00 81.00 89 TYR A CA 1
ATOM 758 C C . TYR A 1 89 ? 4.388 -3.176 4.415 1.00 81.00 89 TYR A C 1
ATOM 760 O O . TYR A 1 89 ? 3.772 -4.173 4.026 1.00 81.00 89 TYR A O 1
ATOM 768 N N . LEU A 1 90 ? 3.744 -2.106 4.880 1.00 80.44 90 LEU A N 1
ATOM 769 C CA . LEU A 1 90 ? 2.286 -2.042 4.910 1.00 80.44 90 LEU A CA 1
ATOM 770 C C . LEU A 1 90 ? 1.709 -1.851 3.504 1.00 80.44 90 LEU A C 1
ATOM 772 O O . LEU A 1 90 ? 2.298 -1.203 2.647 1.00 80.44 90 LEU A O 1
ATOM 776 N N . THR A 1 91 ? 0.482 -2.325 3.281 1.00 80.62 91 THR A N 1
ATOM 777 C CA . THR A 1 91 ? -0.241 -2.076 2.017 1.00 80.62 91 THR A CA 1
ATOM 778 C C . THR A 1 91 ? -0.490 -0.586 1.753 1.00 80.62 91 THR A C 1
ATOM 780 O O . THR A 1 91 ? -0.656 -0.174 0.607 1.00 80.62 91 THR A O 1
ATOM 783 N N . SER A 1 92 ? -0.506 0.239 2.807 1.00 80.62 92 SER A N 1
ATOM 784 C CA . SER A 1 92 ? -0.564 1.701 2.709 1.00 80.62 92 SER A CA 1
ATOM 785 C C . SER A 1 92 ? 0.726 2.332 2.185 1.00 80.62 92 SER A C 1
ATOM 787 O O . SER A 1 92 ? 0.681 3.473 1.734 1.00 80.62 92 SER A O 1
ATOM 789 N N . GLU A 1 93 ? 1.849 1.616 2.262 1.00 84.44 93 GLU A N 1
ATOM 790 C CA . GLU A 1 93 ? 3.153 2.028 1.730 1.00 84.44 93 GLU A CA 1
ATOM 791 C C . GLU A 1 93 ? 3.377 1.532 0.295 1.00 84.44 93 GLU A C 1
ATOM 793 O O . GLU A 1 93 ? 4.434 1.769 -0.279 1.00 84.44 93 GLU A O 1
ATOM 798 N N . ASN A 1 94 ? 2.392 0.868 -0.314 1.00 89.75 94 ASN A N 1
ATOM 799 C CA . ASN A 1 94 ? 2.464 0.499 -1.721 1.00 89.75 94 ASN A CA 1
ATOM 800 C C . ASN A 1 94 ? 2.621 1.744 -2.601 1.00 89.75 94 ASN A C 1
ATOM 802 O O . ASN A 1 94 ? 1.918 2.747 -2.427 1.00 89.75 94 ASN A O 1
ATOM 806 N N . THR A 1 95 ? 3.477 1.649 -3.611 1.00 94.56 95 THR A N 1
ATOM 807 C CA . THR A 1 95 ? 3.779 2.751 -4.529 1.00 94.56 95 THR A CA 1
ATOM 808 C C . THR A 1 95 ? 3.515 2.361 -5.979 1.00 94.56 95 THR A C 1
ATOM 810 O O . THR A 1 95 ? 3.310 1.193 -6.317 1.00 94.56 95 THR A O 1
ATOM 813 N N . TRP A 1 96 ? 3.412 3.374 -6.843 1.00 95.75 96 TRP A N 1
ATOM 814 C CA . TRP A 1 96 ? 3.254 3.190 -8.283 1.00 95.75 96 TRP A CA 1
ATOM 815 C C . TRP A 1 96 ? 4.614 3.294 -8.957 1.00 95.75 96 TRP A C 1
ATOM 817 O O . TRP A 1 96 ? 5.109 4.403 -9.142 1.00 95.75 96 TRP A O 1
ATOM 827 N N . GLU A 1 97 ? 5.151 2.161 -9.387 1.00 95.38 97 GLU A N 1
ATOM 828 C CA . GLU A 1 97 ? 6.475 2.081 -9.989 1.00 95.38 97 GLU A CA 1
ATOM 829 C C . GLU A 1 97 ? 6.399 1.964 -11.516 1.00 95.38 97 GLU A C 1
ATOM 831 O O . GLU A 1 97 ? 5.537 1.248 -12.052 1.00 95.38 97 GLU A O 1
ATOM 836 N N . PRO A 1 98 ? 7.268 2.672 -12.251 1.00 94.81 98 PRO A N 1
ATOM 837 C CA . PRO A 1 98 ? 7.447 2.449 -13.676 1.00 94.81 98 PRO A CA 1
ATOM 838 C C . PRO A 1 98 ? 8.195 1.112 -13.908 1.00 94.81 98 PRO A C 1
ATOM 840 O O . PRO A 1 98 ? 8.839 0.599 -12.993 1.00 94.81 98 PRO A O 1
ATOM 843 N N . PRO A 1 99 ? 8.099 0.495 -15.101 1.00 92.00 99 PRO A N 1
ATOM 844 C CA . PRO A 1 99 ? 8.693 -0.819 -15.369 1.00 92.00 99 PRO A CA 1
ATOM 845 C C . PRO A 1 99 ? 10.213 -0.873 -15.169 1.00 92.00 99 PRO A C 1
ATOM 847 O O . PRO A 1 99 ? 10.732 -1.933 -14.843 1.00 92.00 99 PRO A O 1
ATOM 850 N N . GLU A 1 100 ? 10.902 0.252 -15.332 1.00 92.12 100 GLU A N 1
ATOM 851 C CA . GLU A 1 100 ? 12.352 0.398 -15.168 1.00 92.12 100 GLU A CA 1
ATOM 852 C C . GLU A 1 100 ? 12.772 0.191 -13.705 1.00 92.12 100 GLU A C 1
ATOM 854 O O . GLU A 1 100 ? 13.789 -0.432 -13.426 1.00 92.12 100 GLU A O 1
ATOM 859 N N . ASN A 1 101 ? 11.925 0.575 -12.745 1.00 92.75 101 ASN A N 1
ATOM 860 C CA . ASN A 1 101 ? 12.184 0.330 -11.321 1.00 92.75 101 ASN A CA 1
ATOM 861 C C . ASN A 1 101 ? 11.980 -1.149 -10.934 1.00 92.75 101 ASN A C 1
ATOM 863 O O . ASN A 1 101 ? 12.287 -1.552 -9.815 1.00 92.75 101 ASN A O 1
ATOM 867 N N . LEU A 1 102 ? 11.444 -1.971 -11.843 1.00 92.44 102 LEU A N 1
ATOM 868 C CA . LEU A 1 102 ? 11.129 -3.385 -11.616 1.00 92.44 102 LEU A CA 1
ATOM 869 C C . LEU A 1 102 ? 12.053 -4.332 -12.385 1.00 92.44 102 LEU A C 1
ATOM 871 O O . LEU A 1 102 ? 11.777 -5.531 -12.446 1.00 92.44 102 LEU A O 1
ATOM 875 N N . GLU A 1 103 ? 13.158 -3.829 -12.938 1.00 89.31 103 GLU A N 1
ATOM 876 C CA . GLU A 1 103 ? 14.136 -4.631 -13.685 1.00 89.31 103 GLU A CA 1
ATOM 877 C C . GLU A 1 103 ? 14.669 -5.810 -12.853 1.00 89.31 103 GLU A C 1
ATOM 879 O O . GLU A 1 103 ? 14.734 -6.946 -13.331 1.00 89.31 103 GLU A O 1
ATOM 884 N N . LYS A 1 104 ? 14.923 -5.591 -11.558 1.00 87.69 104 LYS A N 1
ATOM 885 C CA . LYS A 1 104 ? 15.354 -6.645 -10.620 1.00 87.69 104 LYS A CA 1
ATOM 886 C C . LYS A 1 104 ? 14.230 -7.605 -10.217 1.00 87.69 104 LYS A C 1
ATOM 888 O O . LYS A 1 104 ? 14.489 -8.748 -9.854 1.00 87.69 104 LYS A O 1
ATOM 893 N N . ALA A 1 105 ? 12.973 -7.184 -10.352 1.00 90.50 105 ALA A N 1
ATOM 894 C CA . ALA A 1 105 ? 11.778 -7.969 -10.040 1.00 90.50 105 ALA A CA 1
ATOM 895 C C . ALA A 1 105 ? 11.149 -8.615 -11.292 1.00 90.50 105 ALA A C 1
ATOM 897 O O . ALA A 1 105 ? 9.935 -8.849 -11.348 1.00 90.50 105 ALA A O 1
ATOM 898 N N . THR A 1 106 ? 11.969 -8.936 -12.303 1.00 91.81 106 THR A N 1
ATOM 899 C CA . THR A 1 106 ? 11.510 -9.427 -13.615 1.00 91.81 106 THR A CA 1
ATOM 900 C C . THR A 1 106 ? 10.571 -10.632 -13.501 1.00 91.81 106 THR A C 1
ATOM 902 O O . THR A 1 106 ? 9.542 -10.667 -14.170 1.00 91.81 106 THR A O 1
ATOM 905 N N . ASN A 1 107 ? 10.849 -11.595 -12.618 1.00 93.94 107 ASN A N 1
ATOM 906 C CA . ASN A 1 107 ? 9.998 -12.782 -12.463 1.00 93.94 107 ASN A CA 1
ATOM 907 C C . ASN A 1 107 ? 8.562 -12.429 -12.033 1.00 93.94 107 ASN A C 1
ATOM 909 O O . ASN A 1 107 ? 7.596 -12.952 -12.596 1.00 93.94 107 ASN A O 1
ATOM 913 N N . VAL A 1 108 ? 8.414 -11.517 -11.065 1.00 94.88 108 VAL A N 1
ATOM 914 C CA . VAL A 1 108 ? 7.105 -11.057 -10.573 1.00 94.88 108 VAL A CA 1
ATOM 915 C C . VAL A 1 108 ? 6.385 -10.267 -11.663 1.00 94.88 108 VAL A C 1
ATOM 917 O O . VAL A 1 108 ? 5.206 -10.513 -11.931 1.00 94.88 108 VAL A O 1
ATOM 920 N N . LEU A 1 109 ? 7.108 -9.374 -12.345 1.00 95.12 109 LEU A N 1
ATOM 921 C CA . LEU A 1 109 ? 6.568 -8.557 -13.427 1.00 95.12 109 LEU A CA 1
ATOM 922 C C . LEU A 1 109 ? 6.067 -9.404 -14.601 1.00 95.12 109 LEU A C 1
ATOM 924 O O . LEU A 1 109 ? 4.939 -9.214 -15.053 1.00 95.12 109 LEU A O 1
ATOM 928 N N . GLN A 1 110 ? 6.860 -10.365 -15.076 1.00 94.75 110 GLN A N 1
ATOM 929 C CA . GLN A 1 110 ? 6.485 -11.218 -16.206 1.00 94.75 110 GLN A CA 1
ATOM 930 C C . GLN A 1 110 ? 5.287 -12.107 -15.876 1.00 94.75 110 GLN A C 1
ATOM 932 O O . GLN A 1 110 ? 4.353 -12.216 -16.672 1.00 94.75 110 GLN A O 1
ATOM 937 N N . ARG A 1 111 ? 5.258 -12.689 -14.672 1.00 95.81 111 ARG A N 1
ATOM 938 C CA . ARG A 1 111 ? 4.110 -13.477 -14.209 1.00 95.81 111 ARG A 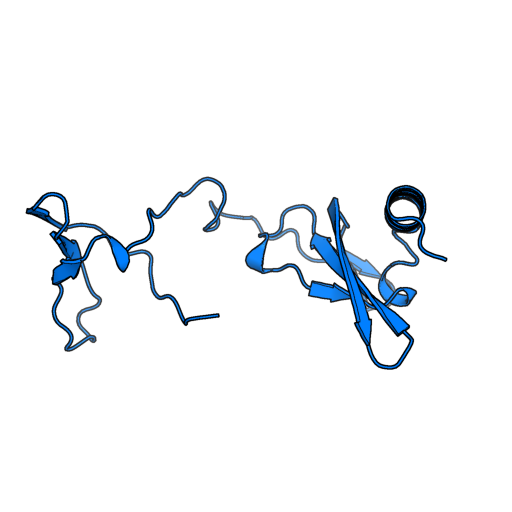CA 1
ATOM 939 C C . ARG A 1 111 ? 2.837 -12.634 -14.163 1.00 95.81 111 ARG A C 1
ATOM 941 O O . ARG A 1 111 ? 1.790 -13.088 -14.626 1.00 95.81 111 ARG A O 1
ATOM 948 N N . TYR A 1 112 ? 2.926 -11.414 -13.634 1.00 95.81 112 TYR A N 1
ATOM 949 C CA . TYR A 1 112 ? 1.799 -10.487 -13.589 1.00 95.81 112 TYR A CA 1
ATOM 950 C C . TYR A 1 112 ? 1.316 -10.126 -14.999 1.00 95.81 112 TYR A C 1
ATOM 952 O O . TYR A 1 112 ? 0.130 -10.256 -15.301 1.00 95.81 112 TYR A O 1
ATOM 960 N N . LYS A 1 113 ? 2.234 -9.744 -15.894 1.00 95.31 113 LYS A N 1
ATOM 961 C CA . LYS A 1 113 ? 1.910 -9.423 -17.290 1.00 95.31 113 LYS A CA 1
ATOM 962 C C . LYS A 1 113 ? 1.218 -10.579 -18.002 1.00 95.31 113 LYS A C 1
ATOM 964 O O . LYS A 1 113 ? 0.188 -10.364 -18.633 1.00 95.31 113 LYS A O 1
ATOM 969 N N . HIS A 1 114 ? 1.729 -11.799 -17.842 1.00 96.38 114 HIS A N 1
ATOM 970 C CA . HIS A 1 114 ? 1.128 -12.997 -18.420 1.00 96.38 114 HIS A CA 1
ATOM 971 C C . HIS A 1 114 ? -0.307 -13.218 -17.918 1.00 96.38 114 HIS A C 1
ATOM 973 O O . HIS A 1 114 ? -1.222 -13.405 -18.720 1.00 96.38 114 HIS A O 1
ATOM 979 N N . LEU A 1 115 ? -0.524 -13.128 -16.600 1.00 96.69 115 LEU A N 1
ATOM 980 C CA . LEU A 1 115 ? -1.843 -13.310 -15.986 1.00 96.69 115 LEU A CA 1
ATOM 981 C C . LEU A 1 115 ? -2.859 -12.259 -16.460 1.00 96.69 115 LEU A C 1
ATOM 983 O O . LEU A 1 115 ? -4.023 -12.580 -16.696 1.00 96.69 115 LEU A O 1
ATOM 987 N N . HIS A 1 116 ? -2.411 -11.014 -16.623 1.00 94.62 116 HIS A N 1
ATOM 988 C CA . HIS A 1 116 ? -3.250 -9.883 -17.016 1.00 94.62 116 HIS A CA 1
ATOM 989 C C . HIS A 1 116 ? -3.250 -9.597 -18.526 1.00 94.62 116 HIS A C 1
ATOM 991 O O . HIS A 1 116 ? -3.878 -8.629 -18.952 1.00 94.62 116 HIS A O 1
ATOM 997 N N . ARG A 1 117 ? -2.601 -10.446 -19.339 1.00 94.19 117 ARG A N 1
ATOM 998 C CA . ARG A 1 117 ? -2.485 -10.309 -20.806 1.00 94.19 117 ARG A CA 1
ATOM 999 C C . ARG A 1 117 ? -1.945 -8.940 -21.240 1.00 94.19 117 ARG A C 1
ATOM 1001 O O . ARG A 1 117 ? -2.424 -8.350 -22.207 1.00 94.19 117 ARG A O 1
ATOM 1008 N N . LEU A 1 118 ? -0.973 -8.434 -20.490 1.00 89.88 118 LEU A N 1
ATOM 1009 C CA . LEU A 1 118 ? -0.270 -7.191 -20.790 1.00 89.88 118 LEU A CA 1
ATOM 1010 C C . LEU A 1 118 ? 0.901 -7.454 -21.748 1.00 89.88 118 LEU A C 1
ATOM 1012 O O . LEU A 1 118 ? 1.427 -8.569 -21.752 1.00 89.88 118 LEU A O 1
ATOM 1016 N N . PRO A 1 119 ? 1.300 -6.448 -22.547 1.00 82.00 119 PRO A N 1
ATOM 1017 C CA . PRO A 1 119 ? 2.451 -6.552 -23.439 1.00 82.00 119 PRO A CA 1
ATOM 1018 C C . PRO A 1 119 ? 3.784 -6.678 -22.689 1.00 82.00 119 PRO A C 1
ATOM 1020 O O . PRO A 1 119 ? 3.909 -6.197 -21.533 1.00 82.00 119 PRO A O 1
#

Foldseek 3Di:
DDDDDDDWDFPDDPDPFKTFTDDDPPDPDGRIHGCVNDDPPDCPAADDPPLPPPFFDADPNDGHFAFPAFDDWDADPNFIWTFTDTPSDHSVPTDTHGVVSCPVVVVRVVVVCVVVVHD

Radius of gyration: 20.04 Å; Cα contacts (8 Å, |Δi|>4): 142; chains: 1; bounding box: 49×34×50 Å

Sequence (119 aa):
MPKREGPFEIIDKKSPLVFKLRLPPQWKIHDTFHASLLLPHTENFLYGRHHERLPPDLDEGEETYEVEAIVNHKLIRNRFHYFVKWEGYLTSENTWEPPENLEKATNVLQRYKHLHRLP